Protein AF-A0A5N7BQZ9-F1 (afdb_monomer)

Solvent-accessible surface area (backbone atoms only — not comparable to full-atom values): 6188 Å² total; per-residue (Å²): 130,64,80,19,48,24,59,85,50,33,42,80,53,42,77,43,92,65,35,32,45,30,30,36,17,33,25,81,88,68,44,84,34,59,41,13,37,23,64,45,27,46,40,21,19,54,41,64,83,13,45,75,42,87,30,80,68,35,49,18,53,39,96,78,28,40,42,84,45,47,78,41,95,66,37,36,42,34,31,34,14,19,32,68,76,36,86,96,45,63,32,80,45,72,43,63,42,40,66,40,30,23,60,66,55,21,32,36,27,29,83,95,49,69,34,45,79,50,88,131

Structure (mmCIF, N/CA/C/O backbone):
data_AF-A0A5N7BQZ9-F1
#
_entry.id   AF-A0A5N7BQZ9-F1
#
loop_
_atom_site.group_PDB
_atom_site.id
_atom_site.type_symbol
_atom_site.label_atom_id
_atom_site.label_alt_id
_atom_site.label_comp_id
_atom_site.label_asym_id
_atom_site.label_entity_id
_atom_site.label_seq_id
_atom_site.pdbx_PDB_ins_code
_atom_site.Cartn_x
_atom_site.Cartn_y
_atom_site.Cartn_z
_atom_site.occupancy
_atom_site.B_iso_or_equiv
_atom_site.auth_seq_id
_atom_site.auth_comp_id
_atom_site.auth_asym_id
_atom_site.auth_atom_id
_atom_site.pdbx_PDB_model_num
ATOM 1 N N . MET A 1 1 ? 9.371 -0.398 16.094 1.00 44.00 1 MET A N 1
ATOM 2 C CA . MET A 1 1 ? 9.037 -1.543 15.226 1.00 44.00 1 MET A CA 1
ATOM 3 C C . MET A 1 1 ? 7.559 -1.410 14.933 1.00 44.00 1 MET A C 1
ATOM 5 O O . MET A 1 1 ? 6.813 -1.303 15.898 1.00 44.00 1 MET A O 1
ATOM 9 N N . ALA A 1 2 ? 7.177 -1.265 13.664 1.00 51.59 2 ALA A N 1
ATOM 10 C CA . ALA A 1 2 ? 5.773 -1.324 13.265 1.00 51.59 2 ALA A CA 1
ATOM 11 C C . ALA A 1 2 ? 5.287 -2.764 13.505 1.00 51.59 2 ALA A C 1
ATOM 13 O O . ALA A 1 2 ? 6.025 -3.702 13.207 1.00 51.59 2 ALA A O 1
ATOM 14 N N . THR A 1 3 ? 4.134 -2.937 14.142 1.00 66.75 3 THR A N 1
ATOM 15 C CA . THR A 1 3 ? 3.595 -4.254 14.534 1.00 66.75 3 THR A CA 1
ATOM 16 C C . THR A 1 3 ? 2.588 -4.814 13.533 1.00 66.75 3 THR A C 1
ATOM 18 O O . THR A 1 3 ? 2.102 -5.923 13.746 1.00 66.75 3 THR A O 1
ATOM 21 N N . GLY A 1 4 ? 2.302 -4.080 12.452 1.00 84.56 4 GLY A N 1
ATOM 22 C CA . GLY A 1 4 ? 1.489 -4.554 11.335 1.00 84.56 4 GLY A CA 1
ATOM 23 C C . GLY A 1 4 ? 0.102 -5.097 11.729 1.00 84.56 4 GLY A C 1
ATOM 24 O O . GL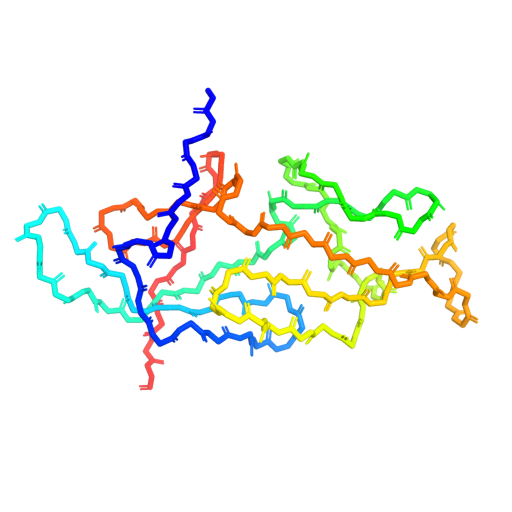Y A 1 4 ? -0.515 -4.635 12.693 1.00 84.56 4 GLY A O 1
ATOM 25 N N . ASN A 1 5 ? -0.365 -6.120 11.010 1.00 93.81 5 ASN A N 1
ATOM 26 C CA . ASN A 1 5 ? -1.580 -6.903 11.278 1.00 93.81 5 ASN A CA 1
ATOM 27 C C . ASN A 1 5 ? -2.904 -6.120 11.254 1.00 93.81 5 ASN A C 1
ATOM 29 O O . ASN A 1 5 ? -3.826 -6.411 12.028 1.00 93.81 5 ASN A O 1
ATOM 33 N N . PHE A 1 6 ? -3.041 -5.116 10.385 1.00 96.12 6 PHE A N 1
ATOM 34 C CA . PHE A 1 6 ? -4.312 -4.399 10.245 1.00 96.12 6 PHE A CA 1
ATOM 35 C C . PHE A 1 6 ? -5.478 -5.338 9.894 1.00 96.12 6 PHE A C 1
ATOM 37 O O . PHE A 1 6 ? -6.589 -5.108 10.381 1.00 96.12 6 PHE A O 1
ATOM 44 N N . SER A 1 7 ? -5.245 -6.404 9.115 1.00 96.19 7 SER A N 1
ATOM 45 C CA . SER A 1 7 ? -6.298 -7.297 8.610 1.00 96.19 7 SER A CA 1
ATOM 46 C C . SER A 1 7 ? -7.092 -7.989 9.728 1.00 96.19 7 SER A C 1
ATOM 48 O O . SER A 1 7 ? -8.278 -8.275 9.579 1.00 96.19 7 SER A O 1
ATOM 50 N N . HIS A 1 8 ? -6.486 -8.165 10.905 1.00 95.06 8 HIS A N 1
ATOM 51 C CA . HIS A 1 8 ? -7.130 -8.749 12.085 1.00 95.06 8 HIS A CA 1
ATOM 52 C C . HIS A 1 8 ? -8.211 -7.848 12.695 1.00 95.06 8 HIS A C 1
ATOM 54 O O . HIS A 1 8 ? -9.048 -8.304 13.476 1.00 95.06 8 HIS A O 1
ATOM 60 N N . SER A 1 9 ? -8.169 -6.552 12.389 1.00 95.25 9 SER A N 1
ATOM 61 C CA . SER A 1 9 ? -9.049 -5.538 12.974 1.00 95.25 9 SER A CA 1
ATOM 62 C C . SER A 1 9 ? -9.694 -4.627 11.933 1.00 95.25 9 SER A C 1
ATOM 64 O O . SER A 1 9 ? -10.368 -3.664 12.301 1.00 95.25 9 SER A O 1
ATOM 66 N N . CYS A 1 10 ? -9.519 -4.929 10.650 1.00 95.94 10 CYS A N 1
ATOM 67 C CA . CYS A 1 10 ? -10.109 -4.202 9.541 1.00 95.94 10 CYS A CA 1
ATOM 68 C C . CYS A 1 10 ? -10.782 -5.178 8.572 1.00 95.94 10 CYS A C 1
ATOM 70 O O . CYS A 1 10 ? -10.278 -6.265 8.315 1.00 95.94 10 CYS A O 1
ATOM 72 N N . GLY A 1 11 ? -11.929 -4.787 8.025 1.00 95.06 11 GLY A N 1
ATOM 73 C CA . GLY A 1 11 ? -12.671 -5.556 7.026 1.00 95.06 11 GLY A CA 1
ATOM 74 C C . GLY A 1 11 ? -12.958 -4.736 5.773 1.00 95.06 11 GLY A C 1
ATOM 75 O O . GLY A 1 11 ? -12.621 -3.555 5.706 1.00 95.06 11 GLY A O 1
ATOM 76 N N . ASN A 1 12 ? -13.609 -5.356 4.784 1.00 94.94 12 ASN A N 1
ATOM 77 C CA . ASN A 1 12 ? -13.948 -4.719 3.501 1.00 94.94 12 ASN A CA 1
ATOM 78 C C . ASN A 1 12 ? -12.732 -4.069 2.820 1.00 94.94 12 ASN A C 1
ATOM 80 O O . ASN A 1 12 ? -12.813 -2.950 2.303 1.00 94.94 12 ASN A O 1
ATOM 84 N N . VAL A 1 13 ? -11.595 -4.768 2.862 1.00 96.75 13 VAL A N 1
ATOM 85 C CA . VAL A 1 13 ? -10.334 -4.253 2.341 1.00 96.75 13 VAL A CA 1
ATOM 86 C C . VAL A 1 13 ? -10.389 -4.224 0.817 1.00 96.75 13 VAL A C 1
ATOM 88 O O . VAL A 1 13 ? -10.760 -5.203 0.173 1.00 96.75 13 VAL A O 1
ATOM 91 N N . ARG A 1 14 ? -10.054 -3.077 0.230 1.00 95.69 14 ARG A N 1
ATOM 92 C CA . ARG A 1 14 ? -10.095 -2.860 -1.218 1.00 95.69 14 ARG A CA 1
ATOM 93 C C . ARG A 1 14 ? -8.988 -1.915 -1.651 1.00 95.69 14 ARG A C 1
ATOM 95 O O . ARG A 1 14 ? -8.661 -0.967 -0.940 1.00 95.69 14 ARG A O 1
ATOM 102 N N . LEU A 1 15 ? -8.452 -2.153 -2.840 1.00 95.00 15 LEU A N 1
ATOM 103 C CA . LEU A 1 15 ? -7.481 -1.270 -3.471 1.00 95.00 15 LEU A CA 1
ATOM 104 C C . LEU A 1 15 ? -8.203 -0.277 -4.392 1.00 95.00 15 LEU A C 1
ATOM 106 O O . LEU A 1 15 ? -9.127 -0.651 -5.115 1.00 95.00 15 LEU A O 1
ATOM 110 N N . ARG A 1 16 ? -7.790 0.991 -4.374 1.00 92.94 16 ARG A N 1
ATOM 111 C CA . ARG A 1 16 ? -8.240 2.032 -5.308 1.00 92.94 16 ARG A CA 1
ATOM 112 C C . ARG A 1 16 ? -7.029 2.645 -6.004 1.00 92.94 16 ARG A C 1
ATOM 114 O O . ARG A 1 16 ? -6.020 2.915 -5.358 1.00 92.94 16 ARG A O 1
ATOM 121 N N . ASP A 1 17 ? -7.145 2.883 -7.308 1.00 90.38 17 ASP A N 1
ATOM 122 C CA . ASP A 1 17 ? -6.099 3.498 -8.140 1.00 90.38 17 ASP A CA 1
ATOM 123 C C . ASP A 1 17 ? -4.723 2.832 -7.958 1.00 90.38 17 ASP A C 1
ATOM 125 O O . ASP A 1 17 ? -3.706 3.514 -7.883 1.00 90.38 17 ASP A O 1
ATOM 129 N N . GLU A 1 18 ? -4.713 1.503 -7.795 1.00 90.12 18 GLU A N 1
ATOM 130 C CA . GLU A 1 18 ? -3.521 0.651 -7.634 1.00 90.12 18 GLU A CA 1
ATOM 131 C C . GLU A 1 18 ? -2.646 0.925 -6.392 1.00 90.12 18 GLU A C 1
ATOM 133 O O . GLU A 1 18 ? -1.754 0.135 -6.100 1.00 90.12 18 GLU A O 1
ATOM 138 N N . ARG A 1 19 ? -2.907 1.992 -5.623 1.00 92.19 19 ARG A N 1
ATOM 139 C CA . ARG A 1 19 ? -2.043 2.425 -4.508 1.00 92.19 19 ARG A CA 1
ATOM 140 C C . ARG A 1 19 ? -2.753 2.785 -3.213 1.00 92.19 19 ARG A C 1
ATOM 142 O O . ARG A 1 19 ? -2.104 2.907 -2.179 1.00 92.19 19 ARG A O 1
ATOM 149 N N . TYR A 1 20 ? -4.059 3.032 -3.256 1.00 95.31 20 TYR A N 1
ATOM 150 C CA . TYR A 1 20 ? -4.815 3.434 -2.076 1.00 95.31 20 TYR A CA 1
ATOM 151 C C . TYR A 1 20 ? -5.479 2.221 -1.445 1.00 95.31 20 TYR A C 1
ATOM 153 O O . TYR A 1 20 ? -6.435 1.675 -1.998 1.00 95.31 20 TYR A O 1
ATOM 161 N N . LEU A 1 21 ? -5.001 1.821 -0.270 1.00 97.19 21 LEU A N 1
ATOM 162 C CA . LEU A 1 21 ? -5.636 0.780 0.523 1.00 97.19 21 LEU A CA 1
ATOM 163 C C . LEU A 1 21 ? -6.795 1.388 1.307 1.00 97.19 21 LEU A C 1
ATOM 165 O O . LEU A 1 21 ? -6.593 2.296 2.113 1.00 97.19 21 LEU A O 1
ATOM 169 N N . ARG A 1 22 ? -8.007 0.890 1.079 1.00 97.12 22 ARG A N 1
ATOM 170 C CA . ARG A 1 22 ? -9.205 1.259 1.834 1.00 97.12 22 ARG A CA 1
ATOM 171 C C . ARG A 1 22 ? -9.661 0.101 2.700 1.00 97.12 22 ARG A C 1
ATOM 173 O O . ARG A 1 22 ? -9.685 -1.026 2.216 1.00 97.12 22 ARG A O 1
ATOM 180 N N . ALA A 1 23 ? -10.095 0.385 3.921 1.00 96.94 23 ALA A N 1
ATOM 181 C CA . ALA A 1 23 ? -10.707 -0.611 4.794 1.00 96.94 23 ALA A CA 1
ATOM 182 C C . ALA A 1 23 ? -11.643 0.026 5.829 1.00 96.94 23 ALA A C 1
ATOM 184 O O . ALA A 1 23 ? -11.536 1.214 6.142 1.00 96.94 23 ALA A O 1
ATOM 185 N N . ASP A 1 24 ? -12.516 -0.798 6.400 1.00 95.81 24 ASP A N 1
ATOM 186 C CA . ASP A 1 24 ? -13.333 -0.467 7.562 1.00 95.81 24 ASP A CA 1
ATOM 187 C C . ASP A 1 24 ? -12.646 -1.018 8.812 1.00 95.81 24 ASP A C 1
ATOM 189 O O . ASP A 1 24 ? -12.678 -2.225 9.059 1.00 95.81 24 ASP A O 1
ATOM 193 N N . CYS A 1 25 ? -12.027 -0.153 9.607 1.00 95.50 25 CYS A N 1
ATOM 194 C CA . CYS A 1 25 ? -11.226 -0.569 10.755 1.00 95.50 25 CYS A CA 1
ATOM 195 C C . CYS A 1 25 ? -11.969 -0.399 12.081 1.00 95.50 25 CYS A C 1
ATOM 197 O O . CYS A 1 25 ? -12.704 0.568 12.284 1.00 95.50 25 CYS A O 1
ATOM 199 N N . LEU A 1 26 ? -11.770 -1.331 13.012 1.00 95.25 26 LEU A N 1
ATOM 200 C CA . LEU A 1 26 ? -12.310 -1.228 14.364 1.00 95.25 26 LEU A CA 1
ATOM 201 C C . LEU A 1 26 ? -11.617 -0.095 15.129 1.00 95.25 26 LEU A C 1
ATOM 203 O O . LEU A 1 26 ? -10.398 0.061 15.069 1.00 95.25 26 LEU A O 1
ATOM 207 N N . THR A 1 27 ? -12.390 0.685 15.879 1.00 93.88 27 THR A N 1
ATOM 208 C CA . THR A 1 27 ? -11.857 1.690 16.801 1.00 93.88 27 THR A CA 1
ATOM 209 C C . THR A 1 27 ? -11.295 1.033 18.063 1.00 93.88 27 THR A C 1
ATOM 211 O O . THR A 1 27 ? -11.509 -0.151 18.319 1.00 93.88 27 THR A O 1
ATOM 214 N N . VAL A 1 28 ? -10.634 1.817 18.923 1.00 89.94 28 VAL A N 1
ATOM 215 C CA . VAL A 1 28 ? -10.108 1.339 20.222 1.00 89.94 28 VAL A CA 1
ATOM 216 C C . VAL A 1 28 ? -11.198 0.718 21.110 1.00 89.94 28 VAL A C 1
ATOM 218 O O . VAL A 1 28 ? -10.919 -0.169 21.909 1.00 89.94 28 VAL A O 1
ATOM 221 N N . SER A 1 29 ? -12.455 1.149 20.960 1.00 91.31 29 SER A N 1
ATOM 222 C CA . SER A 1 29 ? -13.595 0.597 21.700 1.00 91.31 29 SER A CA 1
ATOM 223 C C . SER A 1 29 ? -14.197 -0.662 21.060 1.00 91.31 29 SER A C 1
ATOM 225 O O . SER A 1 29 ? -15.237 -1.124 21.517 1.00 91.31 29 SER A O 1
ATOM 227 N N . GLY A 1 30 ? -13.604 -1.179 19.979 1.00 88.31 30 GLY A N 1
ATOM 228 C CA . GLY A 1 30 ? -14.106 -2.331 19.226 1.00 88.31 30 GLY A CA 1
ATOM 229 C C . GLY A 1 30 ? -15.316 -2.0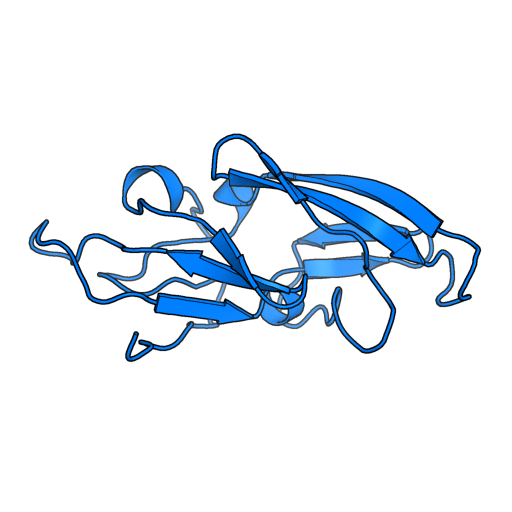30 18.336 1.00 88.31 30 GLY A C 1
ATOM 230 O O . GLY A 1 30 ? -15.921 -2.954 17.799 1.00 88.31 30 GLY A O 1
ATOM 231 N N . ASN A 1 31 ? -15.685 -0.756 18.165 1.00 89.62 31 ASN A N 1
ATOM 232 C CA . ASN A 1 31 ? -16.777 -0.375 17.271 1.00 89.62 31 ASN A CA 1
ATOM 233 C C . ASN A 1 31 ? -16.274 -0.314 15.831 1.00 89.62 31 ASN A C 1
ATOM 235 O O . ASN A 1 31 ? -15.120 0.037 15.594 1.00 89.62 31 ASN A O 1
ATOM 239 N N . LYS A 1 32 ? -17.151 -0.578 14.862 1.00 82.81 32 LYS A N 1
ATOM 240 C CA . LYS A 1 32 ? -16.828 -0.348 13.452 1.00 82.81 32 LYS A CA 1
ATOM 241 C C . LYS A 1 32 ? -16.549 1.146 13.232 1.00 82.81 32 LYS A C 1
ATOM 243 O O . LYS A 1 32 ? -17.421 1.974 13.497 1.00 82.81 32 LYS A O 1
ATOM 248 N N . GLY A 1 33 ? -15.334 1.480 12.805 1.00 79.62 33 GLY A N 1
ATOM 249 C CA . GLY A 1 33 ? -14.955 2.831 12.402 1.00 79.62 33 GLY A CA 1
ATOM 250 C C . GLY A 1 33 ? -15.496 3.189 11.019 1.00 79.62 33 GLY A C 1
ATOM 251 O O . GLY A 1 33 ? -16.075 2.356 10.319 1.00 79.62 33 GLY A O 1
ATOM 252 N N . ASN A 1 34 ? -15.303 4.447 10.628 1.00 88.62 34 ASN A N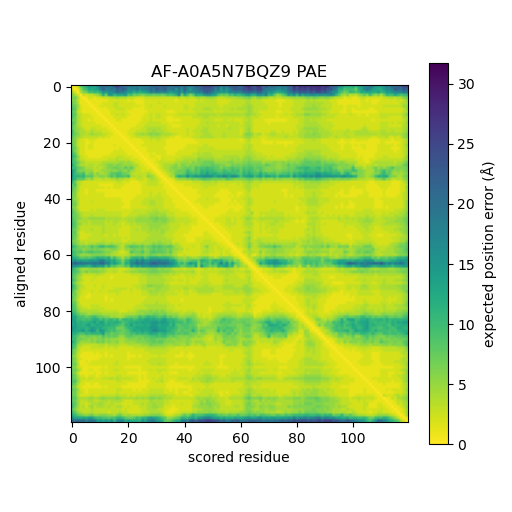 1
ATOM 253 C CA . ASN A 1 34 ? -15.562 4.880 9.257 1.00 88.62 34 ASN A CA 1
ATOM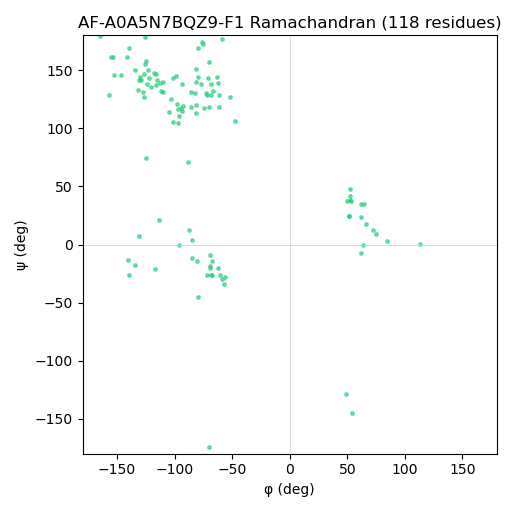 254 C C . ASN A 1 34 ? -14.520 4.278 8.307 1.00 88.62 34 ASN A C 1
ATOM 256 O O . ASN A 1 34 ? -13.394 3.995 8.722 1.00 88.62 34 ASN A O 1
ATOM 260 N N . THR A 1 35 ? -14.872 4.171 7.026 1.00 95.12 35 THR A N 1
ATOM 261 C CA . THR A 1 35 ? -13.937 3.809 5.959 1.00 95.12 35 THR A CA 1
ATOM 262 C C . THR A 1 35 ? -12.707 4.714 6.018 1.00 95.12 35 THR A C 1
ATOM 264 O O . THR A 1 35 ? -12.814 5.946 6.032 1.00 95.12 35 THR A O 1
ATOM 267 N N . THR A 1 36 ? -11.528 4.107 6.058 1.00 97.00 36 THR A N 1
ATOM 268 C CA . THR A 1 36 ? -10.236 4.793 6.057 1.00 97.00 36 THR A CA 1
ATOM 269 C C . THR A 1 36 ? -9.439 4.404 4.818 1.00 97.00 36 THR A C 1
ATOM 271 O O . THR A 1 36 ? -9.584 3.301 4.298 1.00 97.00 36 THR A O 1
ATOM 274 N N . GLU A 1 37 ? -8.630 5.333 4.318 1.00 97.50 37 GLU A N 1
ATOM 275 C CA . GLU A 1 37 ? -7.795 5.191 3.130 1.00 97.50 37 GLU A CA 1
ATOM 276 C C . GLU A 1 37 ? -6.347 5.563 3.456 1.00 97.50 37 GLU A C 1
ATOM 278 O O . GLU A 1 37 ? -6.098 6.636 4.013 1.00 97.50 37 GLU A O 1
ATOM 283 N N . LEU A 1 38 ? -5.404 4.710 3.063 1.00 97.31 38 LEU A N 1
ATOM 284 C CA . LEU A 1 38 ? -3.963 4.905 3.199 1.00 97.31 38 LEU A CA 1
ATOM 285 C C . LEU A 1 38 ? -3.294 4.872 1.822 1.00 97.31 38 LEU A C 1
ATOM 287 O O . LEU A 1 38 ? -3.591 4.004 1.004 1.00 97.31 38 LEU A O 1
ATOM 291 N N . ASP A 1 39 ? -2.385 5.812 1.571 1.00 95.94 39 ASP A N 1
ATOM 292 C CA . ASP A 1 39 ? -1.512 5.784 0.395 1.00 95.94 39 ASP A CA 1
ATOM 293 C C . ASP A 1 39 ? -0.332 4.844 0.663 1.00 95.94 39 ASP A C 1
ATOM 295 O O . ASP A 1 39 ? 0.504 5.124 1.525 1.00 95.94 39 ASP A O 1
ATOM 299 N N . LEU A 1 40 ? -0.257 3.728 -0.062 1.00 95.56 40 LEU A N 1
ATOM 300 C CA . LEU A 1 40 ? 0.794 2.726 0.122 1.00 95.56 40 LEU A CA 1
ATOM 301 C C . LEU A 1 40 ? 2.184 3.233 -0.294 1.00 95.56 40 LEU A C 1
ATOM 303 O O . LEU A 1 40 ? 3.190 2.653 0.114 1.00 95.56 40 LEU A O 1
ATOM 307 N N . SER A 1 41 ? 2.266 4.353 -1.022 1.00 93.75 41 SER A N 1
ATOM 308 C CA . SER A 1 41 ? 3.535 5.029 -1.343 1.00 93.75 41 SER A CA 1
ATOM 309 C C . SER A 1 41 ? 4.271 5.528 -0.094 1.00 93.75 41 SER A C 1
ATOM 311 O O . SER A 1 41 ? 5.477 5.750 -0.142 1.00 93.75 41 SER A O 1
ATOM 313 N N . LEU A 1 42 ? 3.559 5.692 1.025 1.00 94.38 42 LEU A N 1
ATOM 314 C CA . LEU A 1 42 ? 4.137 6.076 2.316 1.00 94.38 42 LEU A CA 1
ATOM 315 C C . LEU A 1 42 ? 4.779 4.893 3.056 1.00 94.38 42 LEU A C 1
ATOM 317 O O . LEU A 1 42 ? 5.502 5.098 4.029 1.00 94.38 42 LEU A O 1
ATOM 321 N N . CYS A 1 43 ? 4.492 3.662 2.622 1.00 95.00 43 CYS A N 1
ATOM 322 C CA . CYS A 1 43 ? 4.860 2.439 3.335 1.00 95.00 43 CYS A CA 1
ATOM 323 C C . CYS A 1 43 ? 5.826 1.545 2.552 1.00 95.00 43 CYS A C 1
ATOM 325 O O . CYS A 1 43 ? 6.494 0.699 3.149 1.00 95.00 43 CYS A O 1
ATOM 327 N N . TYR A 1 44 ? 5.879 1.710 1.230 1.00 94.94 44 TYR A N 1
ATOM 328 C CA . TYR A 1 44 ? 6.653 0.857 0.342 1.00 94.94 44 TYR A CA 1
ATOM 329 C C . TYR A 1 44 ? 7.463 1.656 -0.675 1.00 94.94 44 TYR A C 1
ATOM 331 O O . TYR A 1 44 ? 7.037 2.719 -1.132 1.00 94.94 44 TYR A O 1
ATOM 339 N N . ALA A 1 45 ? 8.600 1.093 -1.078 1.00 93.19 45 ALA A N 1
ATOM 340 C CA . ALA A 1 45 ? 9.434 1.551 -2.181 1.00 93.19 45 ALA A CA 1
ATOM 341 C C . ALA A 1 45 ? 9.501 0.500 -3.288 1.00 93.19 45 ALA A C 1
ATOM 343 O O . ALA A 1 45 ? 9.499 -0.694 -3.011 1.00 93.19 45 ALA A O 1
ATOM 344 N N . ASN A 1 46 ? 9.597 0.959 -4.535 1.00 91.81 46 ASN A N 1
ATOM 345 C CA . ASN A 1 46 ? 10.014 0.124 -5.656 1.00 91.81 46 ASN A CA 1
ATOM 346 C C . ASN A 1 46 ? 11.527 0.289 -5.823 1.00 91.81 46 ASN A C 1
ATOM 348 O O . ASN A 1 46 ? 11.993 1.395 -6.117 1.00 91.81 46 ASN A O 1
ATOM 352 N N . GLU A 1 47 ? 12.274 -0.784 -5.607 1.00 90.06 47 GLU A N 1
ATOM 353 C CA . GLU A 1 47 ? 13.728 -0.811 -5.739 1.00 90.06 47 GLU A CA 1
ATOM 354 C C . GLU A 1 47 ? 14.158 -0.933 -7.211 1.00 90.06 47 GLU A C 1
ATOM 356 O O . GLU A 1 47 ? 13.364 -1.206 -8.113 1.00 90.06 47 GLU A O 1
ATOM 361 N N . GLU A 1 48 ? 15.451 -0.747 -7.483 1.00 87.56 48 GLU A N 1
ATOM 362 C CA . GLU A 1 48 ? 15.983 -0.787 -8.853 1.00 87.56 48 GLU A CA 1
ATOM 363 C C . GLU A 1 48 ? 15.725 -2.123 -9.568 1.00 87.56 48 GLU A C 1
ATOM 365 O O . GLU A 1 48 ? 15.569 -2.149 -10.789 1.00 87.56 48 GLU A O 1
ATOM 370 N N . ASP A 1 49 ? 15.643 -3.223 -8.818 1.00 88.50 49 ASP A N 1
ATOM 371 C CA . ASP A 1 49 ? 15.390 -4.569 -9.334 1.00 88.50 49 ASP A CA 1
ATOM 372 C C . ASP A 1 49 ? 13.892 -4.909 -9.470 1.00 88.50 49 ASP A C 1
ATOM 374 O O . ASP A 1 49 ? 13.537 -6.080 -9.678 1.00 88.50 49 ASP A O 1
ATOM 378 N N . GLY A 1 50 ? 13.021 -3.899 -9.362 1.00 89.38 50 GLY A N 1
ATOM 379 C CA . GLY A 1 50 ? 11.571 -4.038 -9.466 1.00 89.38 50 GLY A CA 1
ATOM 380 C C . GLY A 1 50 ? 10.936 -4.727 -8.258 1.00 89.38 50 GLY A C 1
ATOM 381 O O . GLY A 1 50 ? 9.792 -5.171 -8.353 1.00 89.38 50 GLY A O 1
ATOM 382 N N . SER A 1 51 ? 11.671 -4.905 -7.155 1.00 90.81 51 SER A N 1
ATOM 383 C CA . SER A 1 51 ? 11.101 -5.433 -5.917 1.00 90.81 51 SER A CA 1
ATOM 384 C C . SER A 1 51 ? 10.385 -4.335 -5.132 1.00 90.81 51 SER A C 1
ATOM 386 O O . SER A 1 51 ? 10.847 -3.198 -5.045 1.00 90.81 51 SER A O 1
ATOM 388 N N . LEU A 1 52 ? 9.241 -4.690 -4.549 1.00 92.12 52 LEU A N 1
ATOM 389 C CA . LEU A 1 52 ? 8.505 -3.825 -3.638 1.00 92.12 52 LEU A CA 1
ATOM 390 C C . LEU A 1 52 ? 8.952 -4.136 -2.204 1.00 92.12 52 LEU A C 1
ATOM 392 O O . LEU A 1 52 ? 8.799 -5.265 -1.741 1.00 92.12 52 LEU A O 1
ATOM 396 N N . THR A 1 53 ? 9.513 -3.153 -1.507 1.00 93.19 53 THR A N 1
ATOM 397 C CA . THR A 1 53 ? 10.094 -3.316 -0.166 1.00 93.19 53 THR A CA 1
ATOM 398 C C . THR A 1 53 ? 9.438 -2.372 0.832 1.00 93.19 53 THR A C 1
ATOM 400 O O . THR A 1 53 ? 8.978 -1.287 0.481 1.00 93.19 53 THR A O 1
ATOM 403 N N . ILE A 1 54 ? 9.384 -2.780 2.100 1.00 94.50 54 ILE A N 1
ATOM 404 C CA . ILE A 1 54 ? 8.859 -1.953 3.190 1.00 94.50 54 ILE A CA 1
ATOM 405 C C . ILE A 1 54 ? 9.833 -0.799 3.462 1.00 94.50 54 ILE A C 1
ATOM 407 O O . ILE A 1 54 ? 10.984 -1.025 3.843 1.00 94.50 54 ILE A O 1
ATOM 411 N N . LYS A 1 55 ? 9.371 0.443 3.291 1.00 93.88 55 LYS A N 1
ATOM 412 C CA . LYS A 1 55 ? 10.174 1.655 3.492 1.00 93.88 55 LYS A CA 1
ATOM 413 C C . LYS A 1 55 ? 9.285 2.863 3.769 1.00 93.88 55 LYS A C 1
ATOM 415 O O . LYS A 1 55 ? 8.374 3.154 2.998 1.00 93.88 55 LYS A O 1
ATOM 42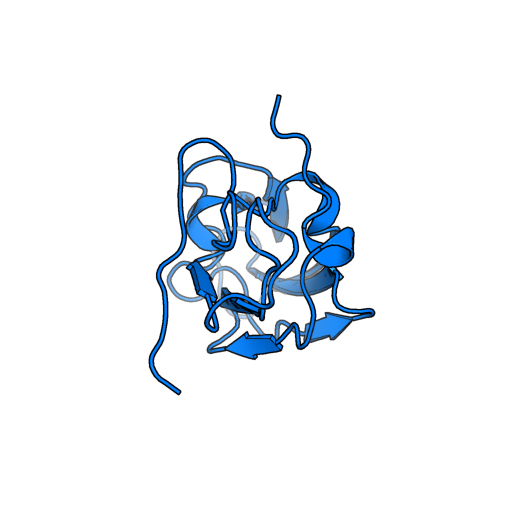0 N N . GLU A 1 56 ? 9.582 3.580 4.849 1.00 93.69 56 GLU A N 1
ATOM 421 C CA . GLU A 1 56 ? 8.910 4.842 5.174 1.00 93.69 56 GLU A CA 1
ATOM 422 C C . GLU A 1 56 ? 9.161 5.865 4.057 1.00 93.69 56 GLU A C 1
ATOM 424 O O . GLU A 1 56 ? 10.305 6.050 3.632 1.00 93.69 56 GLU A O 1
ATOM 429 N N . ASP A 1 57 ? 8.082 6.469 3.553 1.00 89.25 57 ASP A N 1
ATOM 430 C CA . ASP A 1 57 ? 8.088 7.426 2.437 1.00 89.25 57 ASP A CA 1
ATOM 431 C C . ASP A 1 57 ? 8.811 6.903 1.180 1.00 89.25 57 ASP A C 1
ATOM 433 O O . ASP A 1 57 ? 9.532 7.624 0.487 1.00 89.25 57 ASP A O 1
ATOM 437 N N . GLY A 1 58 ? 8.634 5.611 0.889 1.00 86.19 58 GLY A N 1
ATOM 438 C CA . GLY A 1 58 ? 9.348 4.916 -0.179 1.00 86.19 58 GLY A CA 1
ATOM 439 C C . GLY A 1 58 ? 8.971 5.319 -1.611 1.00 86.19 58 GLY A C 1
ATOM 440 O O . GLY A 1 58 ? 9.747 5.058 -2.534 1.00 86.19 58 GLY A O 1
ATOM 441 N N . ASP A 1 59 ? 7.810 5.948 -1.816 1.00 88.12 59 ASP A N 1
ATOM 442 C CA . ASP A 1 59 ? 7.284 6.348 -3.129 1.00 88.12 59 ASP A CA 1
ATOM 443 C C . ASP A 1 59 ? 7.228 5.179 -4.137 1.00 88.12 59 ASP A C 1
ATOM 445 O O . ASP A 1 59 ? 7.523 5.327 -5.325 1.00 88.12 59 ASP A O 1
ATOM 449 N N . GLY A 1 60 ? 6.880 3.977 -3.668 1.00 85.69 60 GLY A N 1
ATOM 450 C CA . GLY A 1 60 ? 6.832 2.770 -4.500 1.00 85.69 60 GLY A CA 1
ATOM 451 C C . GLY A 1 60 ? 5.733 2.785 -5.561 1.00 85.69 60 GLY A C 1
ATOM 452 O O . GLY A 1 60 ? 5.897 2.188 -6.619 1.00 85.69 60 GLY A O 1
ATOM 453 N N . PHE A 1 61 ? 4.658 3.540 -5.321 1.00 88.00 61 PHE A N 1
ATOM 454 C CA . PHE A 1 61 ? 3.515 3.690 -6.230 1.00 88.00 61 PHE A CA 1
ATOM 455 C C . PHE A 1 61 ? 3.398 5.112 -6.800 1.00 88.00 61 PHE A C 1
ATOM 457 O O . PHE A 1 61 ? 2.330 5.542 -7.249 1.00 88.00 61 PHE A O 1
ATOM 464 N N . GLY A 1 62 ? 4.506 5.860 -6.782 1.00 79.12 62 GLY A N 1
ATOM 465 C CA . GLY A 1 62 ? 4.657 7.086 -7.557 1.00 79.12 62 GLY A CA 1
ATOM 466 C C . GLY A 1 62 ? 4.484 6.829 -9.059 1.00 79.12 62 GLY A C 1
ATOM 467 O O . GLY A 1 62 ? 4.290 5.695 -9.500 1.00 79.12 62 GLY A O 1
ATOM 468 N N . VAL A 1 63 ? 4.544 7.891 -9.868 1.00 68.06 63 VAL A N 1
ATOM 469 C CA . VAL A 1 63 ? 4.195 7.856 -11.302 1.00 68.06 63 VAL A CA 1
ATOM 470 C C . VAL A 1 63 ? 4.848 6.663 -12.021 1.00 68.06 63 VAL A C 1
ATOM 472 O O . VAL A 1 63 ? 6.044 6.675 -12.298 1.00 68.06 63 VAL A O 1
ATOM 475 N N . LYS A 1 64 ? 4.018 5.655 -12.333 1.00 63.78 64 LYS A N 1
ATOM 476 C CA . LYS A 1 64 ? 4.334 4.441 -13.104 1.00 63.78 64 LYS A CA 1
ATOM 477 C C . LYS A 1 64 ? 5.402 3.501 -12.524 1.00 63.78 64 LYS A C 1
ATOM 479 O O . LYS A 1 64 ? 5.977 2.731 -13.283 1.00 63.78 64 LYS A O 1
ATOM 484 N N . LYS A 1 65 ? 5.661 3.517 -11.214 1.00 82.06 65 LYS A N 1
ATOM 485 C CA . LYS A 1 65 ? 6.645 2.603 -10.600 1.00 82.06 65 LYS A CA 1
ATOM 486 C C . LYS A 1 65 ? 6.097 1.200 -10.356 1.00 82.06 65 LYS A C 1
ATOM 488 O O . LYS A 1 65 ? 6.773 0.236 -10.686 1.00 82.06 65 LYS A O 1
ATOM 493 N N . CYS A 1 66 ? 4.886 1.086 -9.825 1.00 90.00 66 CYS A N 1
ATOM 494 C CA . CYS A 1 66 ? 4.174 -0.177 -9.651 1.00 90.00 66 CYS A CA 1
ATOM 495 C C . CYS A 1 66 ? 2.750 -0.017 -10.172 1.00 90.00 66 CYS A C 1
ATOM 497 O O . CYS A 1 66 ? 2.105 0.994 -9.903 1.00 90.00 66 CYS A O 1
ATOM 499 N N . LEU A 1 67 ? 2.304 -0.990 -10.960 1.00 88.81 67 LEU A N 1
ATOM 500 C CA . LEU A 1 67 ? 1.063 -0.979 -11.729 1.00 88.81 67 LEU A CA 1
ATOM 501 C C . LEU A 1 67 ? 0.399 -2.359 -11.658 1.00 88.81 67 LEU A C 1
ATOM 503 O O . LEU A 1 67 ? 1.036 -3.339 -11.257 1.00 88.81 67 LEU A O 1
ATOM 507 N N . LYS A 1 68 ? -0.856 -2.462 -12.119 1.00 91.25 68 LYS A N 1
ATOM 508 C CA . LYS A 1 68 ? -1.616 -3.726 -12.191 1.00 91.25 68 LYS A CA 1
ATOM 509 C C . LYS A 1 68 ? -1.629 -4.456 -10.848 1.00 91.25 68 LYS A C 1
ATOM 511 O O . LYS A 1 68 ? -1.290 -5.635 -10.762 1.00 91.25 68 LYS A O 1
ATOM 516 N N . CYS A 1 69 ? -1.938 -3.703 -9.801 1.00 94.31 69 CYS A N 1
A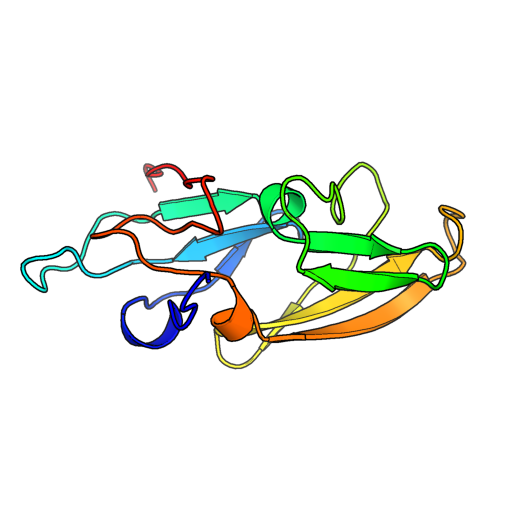TOM 517 C CA . CYS A 1 69 ? -1.948 -4.217 -8.449 1.00 94.31 69 CYS A CA 1
ATOM 518 C C . CYS A 1 69 ? -3.288 -4.870 -8.115 1.00 94.31 69 CYS A C 1
ATOM 520 O O . CYS A 1 69 ? -4.337 -4.249 -8.286 1.00 94.31 69 CYS A O 1
ATOM 522 N N . ASP A 1 70 ? -3.225 -6.078 -7.569 1.00 94.88 70 ASP A N 1
ATOM 523 C CA . ASP A 1 70 ? -4.367 -6.845 -7.090 1.00 94.88 70 ASP A CA 1
ATOM 524 C C . ASP A 1 70 ? -4.187 -7.189 -5.609 1.00 94.88 70 ASP A C 1
ATOM 526 O O . ASP A 1 70 ? -3.082 -7.475 -5.139 1.00 94.88 70 ASP A O 1
ATOM 530 N N . LEU A 1 71 ? -5.299 -7.170 -4.875 1.00 95.81 71 LEU A N 1
ATOM 531 C CA . LEU A 1 71 ? -5.347 -7.540 -3.466 1.00 95.81 71 LEU A CA 1
ATOM 532 C C . LEU A 1 71 ? -5.946 -8.941 -3.315 1.00 95.81 71 LEU A C 1
ATOM 534 O O . LEU A 1 71 ? -7.072 -9.193 -3.746 1.00 95.81 71 LEU A O 1
ATOM 538 N N . TRP A 1 72 ? -5.207 -9.819 -2.648 1.00 94.62 72 TRP A N 1
ATOM 539 C CA . TRP A 1 72 ? -5.566 -11.205 -2.368 1.00 94.62 72 TRP A CA 1
ATOM 540 C C . TRP A 1 72 ? -5.716 -11.399 -0.863 1.00 94.62 72 TRP A C 1
ATOM 542 O O . TRP A 1 72 ? -4.977 -10.806 -0.075 1.00 94.62 72 TRP A O 1
ATOM 552 N N . ASP A 1 73 ? -6.709 -12.191 -0.461 1.00 94.44 73 ASP A N 1
ATOM 553 C CA . ASP A 1 73 ? -6.979 -12.541 0.941 1.00 94.44 73 ASP A CA 1
ATOM 554 C C . ASP A 1 73 ? -7.074 -11.337 1.901 1.00 94.44 73 ASP A C 1
ATOM 556 O O . ASP A 1 73 ? -6.893 -11.466 3.103 1.00 94.44 73 ASP A O 1
ATOM 560 N N . ASN A 1 74 ? -7.411 -10.151 1.378 1.00 94.31 74 ASN A N 1
ATOM 561 C CA . ASN A 1 74 ? -7.488 -8.867 2.090 1.00 94.31 74 ASN A CA 1
ATOM 562 C C . ASN A 1 74 ? -6.170 -8.319 2.667 1.00 94.31 74 ASN A C 1
ATOM 564 O O . ASN A 1 74 ? -6.196 -7.225 3.228 1.00 94.31 74 ASN A O 1
ATOM 568 N N . HIS A 1 75 ? -5.039 -9.011 2.521 1.00 95.56 75 HIS A N 1
ATOM 569 C CA . HIS A 1 75 ? -3.758 -8.559 3.080 1.00 95.56 75 HIS A CA 1
ATOM 570 C C . HIS A 1 75 ? -2.550 -8.808 2.168 1.00 95.56 75 HIS A C 1
ATOM 572 O O . HIS A 1 75 ? -1.505 -8.217 2.390 1.00 95.56 75 HIS A O 1
ATOM 578 N N . THR A 1 76 ? -2.659 -9.611 1.110 1.00 96.75 76 THR A N 1
ATOM 579 C CA . THR A 1 76 ? -1.543 -9.833 0.179 1.00 96.75 76 THR A CA 1
ATOM 580 C C . THR A 1 76 ? -1.689 -8.929 -1.037 1.00 96.75 76 THR A C 1
ATOM 582 O O . THR A 1 76 ? -2.639 -9.065 -1.808 1.00 96.75 76 THR A O 1
ATOM 585 N N . LEU A 1 77 ? -0.744 -8.013 -1.242 1.00 96.19 77 LEU A N 1
ATOM 586 C CA . LEU A 1 77 ? -0.716 -7.145 -2.416 1.00 96.19 77 LEU A CA 1
ATOM 587 C C . LEU A 1 77 ? 0.240 -7.719 -3.459 1.00 96.19 77 LEU A C 1
ATOM 589 O O . LEU A 1 77 ? 1.431 -7.854 -3.189 1.00 96.19 77 LEU A O 1
ATOM 593 N N . ALA A 1 78 ? -0.262 -8.015 -4.654 1.00 95.50 78 ALA A N 1
ATOM 594 C CA . ALA A 1 78 ? 0.549 -8.421 -5.798 1.00 95.50 78 ALA A CA 1
ATOM 595 C C . ALA A 1 78 ? 0.552 -7.313 -6.854 1.00 95.50 78 ALA A C 1
ATOM 597 O O . ALA A 1 78 ? -0.512 -6.820 -7.207 1.00 95.50 78 ALA A O 1
ATOM 598 N N . CYS A 1 79 ? 1.722 -6.934 -7.367 1.00 94.44 79 CYS A N 1
ATOM 599 C CA . CYS A 1 79 ? 1.886 -5.841 -8.329 1.00 94.44 79 CYS A CA 1
ATOM 600 C C . CYS A 1 79 ? 2.932 -6.172 -9.397 1.00 94.44 79 CYS A C 1
ATOM 602 O O . CYS A 1 79 ? 3.802 -7.023 -9.201 1.00 94.44 79 CYS A O 1
ATOM 604 N N . MET A 1 80 ? 2.883 -5.435 -10.508 1.00 93.56 80 MET A N 1
ATOM 605 C CA . MET A 1 80 ? 3.926 -5.397 -11.532 1.00 93.56 80 MET A CA 1
ATOM 606 C C . MET A 1 80 ? 4.699 -4.082 -11.413 1.00 93.56 80 MET A C 1
ATOM 608 O O . MET A 1 80 ? 4.141 -3.015 -11.663 1.00 93.56 80 MET A O 1
ATOM 612 N N . CYS A 1 81 ? 5.977 -4.141 -11.047 1.00 92.50 81 CYS A N 1
ATOM 613 C CA . CYS A 1 81 ? 6.799 -2.959 -10.797 1.00 92.50 81 CYS A CA 1
ATOM 614 C C . CYS A 1 81 ? 7.905 -2.791 -11.841 1.00 92.50 81 CYS A C 1
ATOM 616 O O . CYS A 1 81 ? 8.528 -3.763 -12.260 1.00 92.50 81 CYS A O 1
ATOM 618 N N . THR A 1 82 ? 8.158 -1.561 -12.283 1.00 91.19 82 THR A N 1
ATOM 619 C CA . THR A 1 82 ? 9.159 -1.248 -13.309 1.00 91.19 82 THR A CA 1
ATOM 620 C C . THR A 1 82 ? 10.570 -1.490 -12.795 1.00 91.19 82 THR A C 1
ATOM 622 O O . THR A 1 82 ? 10.957 -0.927 -11.768 1.00 91.19 82 THR A O 1
ATOM 625 N N . LEU A 1 83 ? 11.357 -2.241 -13.558 1.00 88.56 83 LEU A N 1
ATOM 626 C CA . LEU A 1 83 ? 12.790 -2.416 -13.364 1.00 88.56 83 LEU A CA 1
ATOM 627 C C . LEU A 1 83 ? 13.520 -1.128 -13.768 1.00 88.56 83 LEU A C 1
ATOM 629 O O . LEU A 1 83 ? 13.285 -0.597 -14.855 1.00 88.56 83 LEU A O 1
ATOM 633 N N . HIS A 1 84 ? 14.411 -0.621 -12.917 1.00 81.62 84 HIS A N 1
ATOM 634 C CA . HIS A 1 84 ? 15.192 0.602 -13.160 1.00 81.62 84 HIS A CA 1
ATOM 635 C C . HIS A 1 84 ? 14.359 1.839 -13.566 1.00 81.62 84 HIS A C 1
ATOM 637 O O . HIS A 1 84 ? 14.864 2.734 -14.243 1.00 81.62 84 HIS A O 1
ATOM 643 N N . GLY A 1 85 ? 13.073 1.888 -13.196 1.00 71.44 85 GLY A N 1
ATOM 644 C CA . GLY A 1 85 ? 12.162 2.968 -13.596 1.00 71.44 85 GLY A CA 1
ATOM 645 C C . GLY A 1 85 ? 11.858 3.024 -15.099 1.00 71.44 85 GLY A C 1
ATOM 646 O O . GLY A 1 85 ? 11.421 4.062 -15.594 1.00 71.44 85 GLY A O 1
ATOM 647 N N . VAL A 1 86 ? 12.111 1.938 -15.838 1.00 76.94 86 VAL A N 1
ATOM 648 C CA . VAL A 1 86 ? 11.848 1.848 -17.278 1.00 76.94 86 VAL A CA 1
ATOM 649 C C . VAL A 1 86 ? 10.477 1.211 -17.514 1.00 76.94 86 VAL A C 1
ATOM 651 O O . VAL A 1 86 ? 10.245 0.052 -17.171 1.00 76.94 86 VAL A O 1
ATOM 654 N N . GLU A 1 87 ? 9.563 1.970 -18.122 1.00 77.25 87 GLU A N 1
ATOM 655 C CA . GLU A 1 87 ? 8.229 1.493 -18.513 1.00 77.25 87 GLU A CA 1
ATOM 656 C C . GLU A 1 87 ? 8.331 0.359 -19.555 1.00 77.25 87 GLU A C 1
ATOM 658 O O . GLU A 1 87 ? 9.153 0.427 -20.471 1.00 77.25 87 GLU A O 1
ATOM 663 N N . GLY A 1 88 ? 7.503 -0.685 -19.427 1.00 79.81 88 GLY A N 1
ATOM 664 C CA . GLY A 1 88 ? 7.523 -1.857 -20.312 1.00 79.81 88 GLY A CA 1
ATOM 665 C C . GLY A 1 88 ? 8.547 -2.934 -19.939 1.00 79.81 88 GLY A C 1
ATOM 666 O O . GLY A 1 88 ? 8.685 -3.916 -20.670 1.00 79.81 88 GLY A O 1
ATOM 667 N N . ASN A 1 89 ? 9.271 -2.756 -18.831 1.00 85.50 89 ASN A N 1
ATOM 668 C CA . ASN A 1 89 ? 10.130 -3.779 -18.245 1.00 85.50 89 ASN A CA 1
ATOM 669 C C . ASN A 1 89 ? 9.733 -4.008 -16.785 1.00 85.50 89 ASN A C 1
ATOM 671 O O . ASN A 1 89 ? 10.390 -3.525 -15.865 1.00 85.50 89 ASN A O 1
ATOM 675 N N . GLU A 1 90 ? 8.607 -4.682 -16.572 1.00 89.12 90 GLU A N 1
ATOM 676 C CA . GLU A 1 90 ? 8.047 -4.902 -15.244 1.00 89.12 90 GLU A CA 1
ATOM 677 C C . GLU A 1 90 ? 8.386 -6.283 -14.670 1.00 89.12 90 GLU A C 1
ATOM 679 O O . GLU A 1 90 ? 8.401 -7.299 -15.369 1.00 89.12 90 GLU A O 1
ATOM 684 N N . ARG A 1 91 ? 8.582 -6.331 -13.353 1.00 90.31 91 ARG A N 1
ATOM 685 C CA . ARG A 1 91 ? 8.722 -7.552 -12.567 1.00 90.31 91 ARG A CA 1
ATOM 686 C C . ARG A 1 91 ? 7.514 -7.712 -11.654 1.00 90.31 91 ARG A C 1
ATOM 688 O O . ARG A 1 91 ? 7.119 -6.777 -10.964 1.00 90.31 91 ARG A O 1
ATOM 695 N N . GLY A 1 92 ? 6.937 -8.909 -11.655 1.00 89.69 92 GLY A N 1
ATOM 696 C CA . GLY A 1 92 ? 5.879 -9.269 -10.719 1.00 89.69 92 GLY A CA 1
ATOM 697 C C . GLY A 1 92 ? 6.442 -9.572 -9.335 1.00 89.69 92 GLY A C 1
ATOM 698 O O . GLY A 1 92 ? 7.459 -10.259 -9.214 1.00 89.69 92 GLY A O 1
ATOM 699 N N . GLY A 1 93 ? 5.757 -9.096 -8.304 1.00 91.19 93 GLY A N 1
ATOM 700 C CA . GLY A 1 93 ? 6.071 -9.392 -6.912 1.00 91.19 93 GLY A CA 1
ATOM 701 C C . GLY A 1 93 ? 4.835 -9.288 -6.031 1.00 91.19 93 GLY A C 1
ATOM 702 O O . GLY A 1 93 ? 3.837 -8.677 -6.414 1.00 91.19 93 GLY A O 1
ATOM 703 N N . SER A 1 94 ? 4.907 -9.893 -4.850 1.00 94.69 94 SER A N 1
ATOM 704 C CA . SER A 1 94 ? 3.872 -9.787 -3.827 1.00 94.69 94 SER A CA 1
ATOM 705 C C . SER A 1 94 ? 4.480 -9.430 -2.482 1.00 94.69 94 SER A C 1
ATOM 707 O O . SER A 1 94 ? 5.561 -9.915 -2.150 1.00 94.69 94 SER A O 1
ATOM 709 N N . VAL A 1 95 ? 3.758 -8.632 -1.709 1.00 95.12 95 VAL A N 1
ATOM 7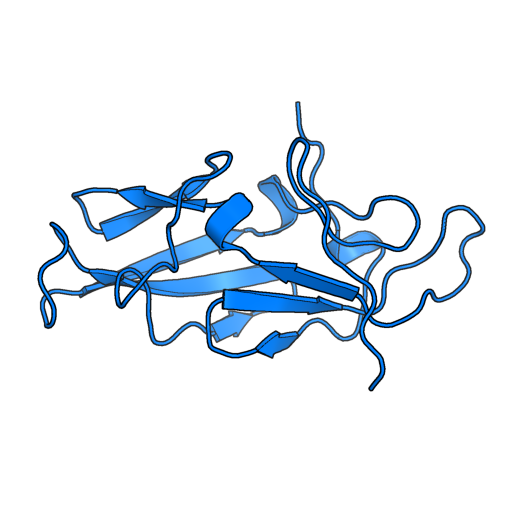10 C CA . VAL A 1 95 ? 4.095 -8.280 -0.330 1.00 95.12 95 VAL A CA 1
ATOM 711 C C . VAL A 1 95 ? 2.910 -8.578 0.574 1.00 95.12 95 VAL A C 1
ATOM 713 O O . VAL A 1 95 ? 1.754 -8.443 0.162 1.00 95.12 95 VAL A O 1
ATOM 716 N N . ASP A 1 96 ? 3.202 -8.967 1.807 1.00 96.50 96 ASP A N 1
ATOM 717 C CA . ASP A 1 96 ? 2.192 -9.058 2.850 1.00 96.50 96 ASP A CA 1
ATOM 718 C C . ASP A 1 96 ? 2.029 -7.680 3.511 1.00 96.50 96 ASP A C 1
ATOM 720 O O . ASP A 1 96 ? 2.970 -7.102 4.061 1.00 96.50 96 ASP A O 1
ATOM 724 N N . LEU A 1 97 ? 0.828 -7.114 3.406 1.00 96.81 97 LEU A N 1
ATOM 725 C CA . LEU A 1 97 ? 0.482 -5.821 3.987 1.00 96.81 97 LEU A CA 1
ATOM 726 C C . LEU A 1 97 ? 0.450 -5.887 5.516 1.00 96.81 97 LEU A C 1
ATOM 728 O O . LEU A 1 97 ? 0.721 -4.878 6.169 1.00 96.81 97 LEU A O 1
ATOM 732 N N . ASP A 1 98 ? 0.188 -7.058 6.098 1.00 96.88 98 ASP A N 1
ATOM 733 C CA . ASP A 1 98 ? 0.207 -7.232 7.549 1.00 96.88 98 ASP A CA 1
ATOM 734 C C . ASP A 1 98 ? 1.615 -7.132 8.148 1.00 96.88 98 ASP A C 1
ATOM 736 O O . ASP A 1 98 ? 1.739 -7.024 9.365 1.00 96.88 98 ASP A O 1
ATOM 740 N N . GLU A 1 99 ? 2.683 -7.080 7.347 1.00 95.75 99 GLU A N 1
ATOM 741 C CA . GLU A 1 99 ? 4.036 -6.852 7.868 1.00 95.75 99 GLU A CA 1
ATOM 742 C C . GLU A 1 99 ? 4.271 -5.410 8.352 1.00 95.75 99 GLU A C 1
ATOM 744 O O . GLU A 1 99 ? 5.122 -5.182 9.213 1.00 95.75 99 GLU A O 1
ATOM 749 N N . VAL A 1 100 ? 3.539 -4.419 7.821 1.00 95.94 100 VAL A N 1
ATOM 750 C CA . VAL A 1 100 ? 3.787 -2.994 8.133 1.00 95.94 100 VAL A CA 1
ATOM 751 C C . VAL A 1 100 ? 2.524 -2.160 8.330 1.00 95.94 100 VAL A C 1
ATOM 753 O O . VAL A 1 100 ? 2.567 -1.142 9.026 1.00 95.94 100 VAL A O 1
ATOM 756 N N . ILE A 1 101 ? 1.405 -2.554 7.723 1.00 97.12 101 ILE A N 1
ATOM 757 C CA . ILE A 1 101 ? 0.165 -1.791 7.792 1.00 97.12 101 ILE A CA 1
ATOM 758 C C . ILE A 1 101 ? -0.548 -2.119 9.099 1.00 97.12 101 ILE A C 1
ATOM 760 O O . ILE A 1 101 ? -0.760 -3.277 9.453 1.00 97.12 101 ILE A O 1
ATOM 764 N N . GLU A 1 102 ? -0.946 -1.074 9.808 1.00 95.94 102 GLU A N 1
ATOM 765 C CA . GLU A 1 102 ? -1.536 -1.130 11.137 1.00 95.94 102 GLU A CA 1
ATOM 766 C C . GLU A 1 102 ? -2.887 -0.414 11.176 1.00 95.94 102 GLU A C 1
ATOM 768 O O . GLU A 1 102 ? -3.176 0.487 10.384 1.00 95.94 102 GLU A O 1
ATOM 773 N N . ASN A 1 103 ? -3.696 -0.778 12.169 1.00 95.25 103 ASN A N 1
ATOM 774 C CA . ASN A 1 103 ? -4.903 -0.053 12.537 1.00 95.25 103 ASN A CA 1
ATOM 775 C C . ASN A 1 103 ? -4.656 0.821 13.778 1.00 95.25 103 ASN A C 1
ATOM 777 O O . ASN A 1 103 ? -4.636 0.346 14.915 1.00 95.25 103 ASN A O 1
ATOM 781 N N . PHE A 1 104 ? -4.552 2.130 13.576 1.00 93.94 104 PHE A N 1
ATOM 782 C CA . PHE A 1 104 ? -4.391 3.120 14.636 1.00 93.94 10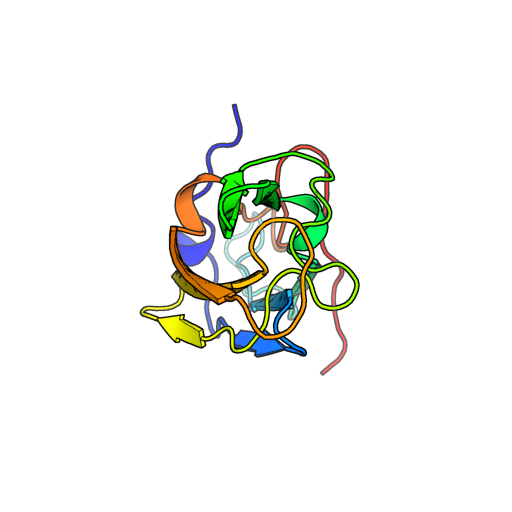4 PHE A CA 1
ATOM 783 C C . PHE A 1 104 ? -5.738 3.603 15.163 1.00 93.94 104 PHE A C 1
ATOM 785 O O . PHE A 1 104 ? -6.151 4.740 14.933 1.00 93.94 104 PHE A O 1
ATOM 792 N N . GLY A 1 105 ? -6.430 2.724 15.888 1.00 92.12 105 GLY A N 1
ATOM 793 C CA . GLY A 1 105 ? -7.672 3.072 16.578 1.00 92.12 105 GLY A CA 1
ATOM 794 C C . GLY A 1 105 ? -8.819 3.456 15.640 1.00 92.12 105 GLY A C 1
ATOM 795 O O . GLY A 1 105 ? -9.634 4.306 15.997 1.00 92.12 105 GLY A O 1
ATOM 796 N N . GLY A 1 106 ? -8.891 2.823 14.470 1.00 94.75 106 GLY A N 1
ATOM 797 C CA . GLY A 1 106 ? -9.892 3.045 13.426 1.00 94.75 106 GLY A CA 1
ATOM 798 C C . GLY A 1 106 ? -9.328 3.646 12.134 1.00 94.75 106 GLY A C 1
ATOM 799 O O . GLY A 1 106 ? -10.094 3.880 11.204 1.00 94.75 106 GLY A O 1
ATOM 800 N N . VAL A 1 107 ? -8.018 3.906 12.060 1.00 96.00 107 VAL A N 1
ATOM 801 C CA . VAL A 1 107 ? -7.360 4.555 10.913 1.00 96.00 107 VAL A CA 1
ATOM 802 C C . VAL A 1 107 ? -6.197 3.700 10.427 1.00 96.00 107 VAL A C 1
ATOM 804 O O . VAL A 1 107 ? -5.313 3.372 11.216 1.00 96.00 107 VAL A O 1
ATOM 807 N N . LEU A 1 108 ? -6.158 3.381 9.132 1.00 97.19 108 LEU A N 1
ATOM 808 C CA . LEU A 1 108 ? -5.025 2.676 8.529 1.00 97.19 108 LEU A CA 1
ATOM 809 C C . LEU A 1 108 ? -3.756 3.526 8.635 1.00 97.19 108 LEU A C 1
ATOM 811 O O . LEU A 1 108 ? -3.799 4.747 8.486 1.00 97.19 108 LEU A O 1
ATOM 815 N N . GLY A 1 109 ? -2.606 2.901 8.839 1.00 96.38 109 GLY A N 1
ATOM 816 C CA . GLY A 1 109 ? -1.324 3.594 8.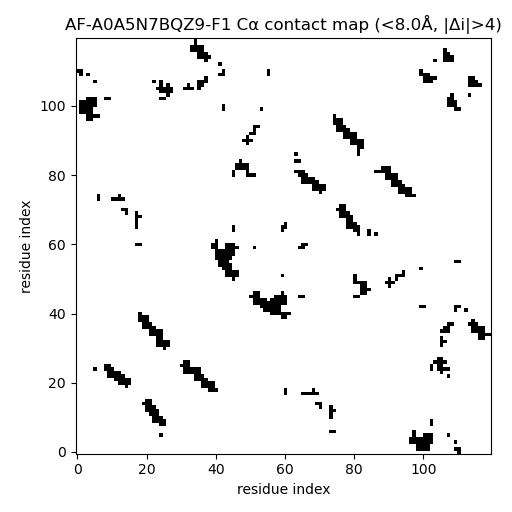783 1.00 96.38 109 GLY A CA 1
ATOM 817 C C . GLY A 1 109 ? -0.148 2.641 8.671 1.00 96.38 109 GLY A C 1
ATOM 818 O O . GLY A 1 109 ? -0.315 1.430 8.689 1.00 96.38 109 GLY A O 1
ATOM 819 N N . CYS A 1 110 ? 1.045 3.209 8.595 1.00 95.75 110 CYS A N 1
ATOM 820 C CA . CYS A 1 110 ? 2.318 2.501 8.639 1.00 95.75 110 CYS A CA 1
ATOM 821 C C . CYS A 1 110 ? 3.363 3.462 9.198 1.00 95.75 110 CYS A C 1
ATOM 823 O O . CYS A 1 110 ? 3.277 4.665 8.948 1.00 95.75 110 CYS A O 1
ATOM 825 N N . PHE A 1 111 ? 4.336 2.962 9.960 1.00 93.25 111 PHE A N 1
ATOM 826 C CA . PHE A 1 111 ? 5.349 3.817 10.590 1.00 93.25 111 PHE A CA 1
ATOM 827 C C . PHE A 1 111 ? 4.711 5.019 11.335 1.00 93.25 111 PHE A C 1
ATOM 829 O O . PHE A 1 111 ? 3.787 4.850 12.144 1.00 93.25 111 PHE A O 1
ATOM 836 N N . SER A 1 112 ? 5.182 6.240 11.053 1.00 91.25 112 SER A N 1
ATOM 837 C CA . SER A 1 112 ? 4.616 7.496 11.554 1.00 91.25 112 SER A CA 1
ATOM 838 C C . SER A 1 112 ? 3.444 8.035 10.712 1.00 91.25 112 SER A C 1
ATOM 840 O O . SER A 1 112 ? 2.698 8.903 11.173 1.00 91.25 112 SER A O 1
ATOM 842 N N . SER A 1 113 ? 3.223 7.472 9.524 1.00 93.31 113 SER A N 1
ATOM 843 C CA . SER A 1 113 ? 2.195 7.881 8.569 1.00 93.31 113 SER A CA 1
ATOM 844 C C . SER A 1 113 ? 0.808 7.340 8.921 1.00 93.31 113 SER A C 1
ATOM 846 O O . SER A 1 113 ? 0.631 6.229 9.438 1.00 93.31 113 SER A O 1
ATOM 848 N N . ARG A 1 114 ? -0.214 8.153 8.647 1.00 94.25 114 ARG A N 1
ATOM 849 C CA . ARG A 1 114 ? -1.627 7.825 8.871 1.00 94.25 114 ARG A CA 1
ATOM 850 C C . ARG A 1 114 ? -2.430 8.102 7.615 1.00 94.25 114 ARG A C 1
ATOM 852 O O . ARG A 1 114 ? -2.214 9.097 6.927 1.00 94.25 114 ARG A O 1
ATOM 859 N N . GLY A 1 115 ? -3.382 7.221 7.364 1.00 94.44 115 GLY A N 1
ATOM 860 C CA . GLY A 1 115 ? -4.436 7.423 6.399 1.00 94.44 115 GLY A CA 1
ATOM 861 C C . GLY A 1 115 ? -5.429 8.484 6.859 1.00 94.44 115 GLY A C 1
ATOM 862 O O . GLY A 1 115 ? -5.284 9.143 7.892 1.00 94.44 115 GLY A O 1
ATOM 863 N N . LYS A 1 116 ? -6.486 8.632 6.074 1.00 94.94 116 LYS A N 1
ATOM 864 C CA . LYS A 1 116 ? -7.583 9.567 6.329 1.00 94.94 116 LYS A CA 1
ATOM 865 C C . LYS A 1 116 ? -8.907 8.829 6.316 1.00 94.94 116 LYS A C 1
ATOM 867 O O . LYS A 1 116 ? -9.034 7.793 5.668 1.00 94.94 116 LYS A O 1
ATOM 872 N N . TYR A 1 117 ? -9.902 9.373 7.003 1.00 92.62 117 TYR A N 1
ATOM 873 C CA . TYR A 1 117 ? -11.275 8.928 6.809 1.00 92.62 117 TYR A CA 1
ATOM 874 C C . TYR A 1 117 ? -11.779 9.389 5.446 1.00 92.62 117 TYR A C 1
ATOM 876 O O . TYR A 1 117 ? -11.464 10.494 4.995 1.00 92.62 117 TYR A O 1
ATOM 884 N N . THR A 1 118 ? -12.576 8.549 4.803 1.00 88.56 118 THR A N 1
ATOM 885 C CA . THR A 1 118 ? -13.247 8.887 3.553 1.00 88.56 118 THR A CA 1
ATOM 886 C C . THR A 1 118 ? -14.746 8.880 3.767 1.00 88.56 118 THR A C 1
ATOM 888 O O . THR A 1 118 ? -15.278 7.968 4.394 1.00 88.56 118 THR A O 1
ATOM 891 N N . SER A 1 119 ? -15.425 9.875 3.212 1.00 72.00 119 SER A N 1
ATOM 892 C CA . SER A 1 119 ? -16.863 9.800 2.981 1.00 72.00 119 SER A CA 1
ATOM 893 C C . SER A 1 119 ? -17.078 8.861 1.792 1.00 72.00 119 SER A C 1
ATOM 895 O O . SER A 1 119 ? -16.539 9.138 0.717 1.00 72.00 119 SER A O 1
ATOM 897 N N . ASP A 1 120 ? -17.763 7.736 1.996 1.00 57.91 120 ASP A N 1
ATOM 898 C CA . ASP A 1 120 ? -18.328 6.956 0.884 1.00 57.91 120 ASP A CA 1
ATOM 899 C C . ASP A 1 120 ? -19.469 7.733 0.208 1.00 57.91 120 ASP A C 1
ATOM 901 O O . ASP A 1 120 ? -20.231 8.423 0.930 1.00 57.91 120 ASP A O 1
#

Sequence (120 aa):
MATGNFSHSCGNVRLRDERYLRADCLTVSGNKGNTTELDLSLCYANEEDGSLTIKEDGDGFGVKKCLKCDLWDNHTLACMCTLHGVEGNERGGSVDLDEVIENFGGVLGCFSSRGKYTSD

Radius of gyration: 13.85 Å; Cα contacts (8 Å, |Δi|>4): 326; chains: 1; bounding box: 34×22×42 Å

Secondary structure (DSSP, 8-state):
-----GGGTEEEEEEETTTEEEEEEEPTTSPEEEEEEEEGGGTEEE-TTS-EEE-TT--TTSTTTEEEEEEETTTEEEEEEEGGG-TT-EEEEEEEGGGT-EESSSSEEETTEE-EE---

Organism: Petromyces alliaceus (NCBI:txid209559)

Mean predicted aligned error: 4.36 Å

Nearest PDB structures (foldseek):
  5k79-assembly2_B  TM=7.970E-01  e=2.645E-05  Gloeothece citriformis PCC 7424
  2l2f-assembly1_A  TM=7.825E-01  e=4.539E-05  Fusarium graminearum
  3s3z-assembly1_A  TM=4.551E-01  e=2.329E-06  Nostoc ellipsosporum
  2jzl-assembly1_A  TM=6.957E-01  e=3.347E-04  Neurospora crassa
  1iwm-assembly1_A  TM=2.090E-01  e=2.108E+00  Escherichia coli

pLDDT: mean 90.33, std 9.12, range [44.0, 97.5]

InterPro domains:
  IPR011058 Cyanovirin-N [PF08881] (6-108)
  IPR011058 Cyanovirin-N [SM01111] (5-110)
  IPR036673 Cyanovirin-N superfamily [G3DSA:2.30.60.10] (3-117)
  IPR036673 Cyanovirin-N superfamily [SSF51322] (4-110)

Foldseek 3Di:
DAQFDQVVFWDPWDDDPQFKTWTFGAAPVRDTAFIWIDGCCQFWAQDLQRDIDGDGNRRCVPDQQWDPWDDDPSFKIWTWGAHNPDPPRTDIDIDGRRVAWHQPRGWIAGDVGTTGGDDD